Protein AF-A0A1A8FS55-F1 (afdb_monomer)

Mean predicted aligned error: 7.46 Å

Secondary structure (DSSP, 8-state):
-EEEGGGSS--S---EEE-TTT--EEE-S---TTT--EEEEEEEEE---SSGGG--EEEEEEEEEPPP-S----EE-S-S-----TTPPTT-------EE-SS-GGG-

Structure (mmCIF, N/CA/C/O backbone):
data_AF-A0A1A8FS55-F1
#
_entry.id   AF-A0A1A8FS55-F1
#
loop_
_atom_site.group_PDB
_atom_site.id
_atom_site.type_symbol
_atom_site.label_atom_id
_atom_site.label_alt_id
_atom_site.label_comp_id
_atom_site.label_asym_id
_atom_site.label_entity_id
_atom_site.label_seq_id
_atom_site.pdbx_PDB_ins_code
_atom_site.Cartn_x
_atom_site.Cartn_y
_atom_site.Cartn_z
_atom_site.occupancy
_atom_site.B_iso_or_equiv
_atom_site.auth_seq_id
_atom_site.auth_comp_id
_atom_site.auth_asym_id
_atom_site.auth_atom_id
_atom_site.pdbx_PDB_model_num
ATOM 1 N N . LEU A 1 1 ? -17.777 -0.980 20.576 1.00 58.94 1 LEU A N 1
ATOM 2 C CA . LEU A 1 1 ? -16.600 -0.389 19.900 1.00 58.94 1 LEU A CA 1
ATOM 3 C C . LEU A 1 1 ? -17.092 0.511 18.783 1.00 58.94 1 LEU A C 1
ATOM 5 O O . LEU A 1 1 ? -17.980 0.089 18.049 1.00 58.94 1 LEU A O 1
ATOM 9 N N . THR A 1 2 ? -16.577 1.731 18.697 1.00 59.38 2 THR A N 1
ATOM 10 C CA . THR A 1 2 ? -16.888 2.694 17.632 1.00 59.38 2 THR A CA 1
ATOM 11 C C . THR A 1 2 ? -15.593 3.190 17.002 1.00 59.38 2 THR A C 1
ATOM 13 O O . THR A 1 2 ? -14.559 3.257 17.666 1.00 59.38 2 THR A O 1
ATOM 16 N N . PHE A 1 3 ? -15.660 3.478 15.708 1.00 64.62 3 PHE A N 1
ATOM 17 C CA . PHE A 1 3 ? -14.555 3.950 14.881 1.00 64.62 3 PHE A CA 1
ATOM 18 C C . PHE A 1 3 ? -14.910 5.349 14.372 1.00 64.62 3 PHE A C 1
ATOM 20 O O . PHE A 1 3 ? -16.059 5.567 13.981 1.00 64.62 3 PHE A O 1
ATOM 27 N N . ASP A 1 4 ? -13.940 6.264 14.388 1.00 57.06 4 ASP A N 1
ATOM 28 C CA . ASP A 1 4 ? -14.079 7.603 13.815 1.00 57.06 4 ASP A CA 1
ATOM 29 C C . ASP A 1 4 ? -13.143 7.764 12.594 1.00 57.06 4 ASP A C 1
ATOM 31 O O . ASP A 1 4 ? -11.918 7.809 12.766 1.00 57.06 4 ASP A O 1
ATOM 35 N N . PRO A 1 5 ? -13.688 7.810 11.359 1.00 52.84 5 PRO A N 1
ATOM 36 C CA . PRO A 1 5 ? -12.912 8.035 10.140 1.00 52.84 5 PRO A CA 1
ATOM 37 C C . PRO A 1 5 ? -12.319 9.441 10.029 1.00 52.84 5 PRO A C 1
ATOM 39 O O . PRO A 1 5 ? -11.377 9.625 9.258 1.00 52.84 5 PRO A O 1
ATOM 42 N N . GLU A 1 6 ? -12.866 10.443 10.727 1.00 51.12 6 GLU A N 1
ATOM 43 C CA . GLU A 1 6 ? -12.599 11.857 10.419 1.00 51.12 6 GLU A CA 1
ATOM 44 C C . GLU A 1 6 ? -11.197 12.335 10.837 1.00 51.12 6 GLU A C 1
ATOM 46 O O . GLU A 1 6 ? -10.781 13.439 10.485 1.00 51.12 6 GLU A O 1
ATOM 51 N N . VAL A 1 7 ? -10.415 11.493 11.521 1.00 50.97 7 VAL A N 1
ATOM 52 C CA . VAL A 1 7 ? -9.020 11.797 11.890 1.00 50.97 7 VAL A CA 1
ATOM 53 C C . VAL A 1 7 ? -8.040 11.577 10.721 1.00 50.97 7 VAL A C 1
ATOM 55 O O . VAL A 1 7 ?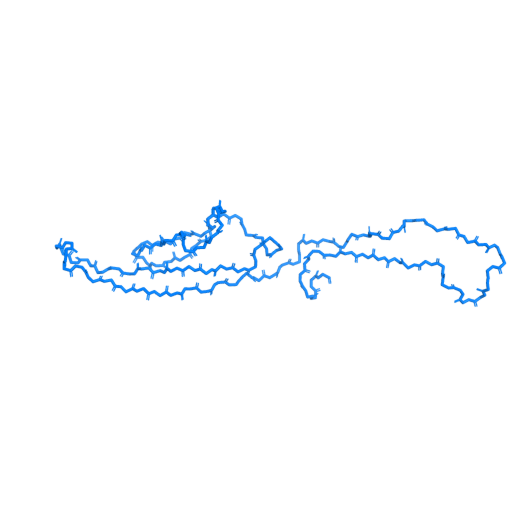 -6.922 12.093 10.751 1.00 50.97 7 VAL A O 1
ATOM 58 N N . SER A 1 8 ? -8.452 10.893 9.647 1.00 45.00 8 SER A N 1
ATOM 59 C CA . SER A 1 8 ? -7.666 10.772 8.411 1.00 45.00 8 SER A CA 1
ATOM 60 C C . SER A 1 8 ? -8.182 11.776 7.382 1.00 45.00 8 SER A C 1
ATOM 62 O O . SER A 1 8 ? -9.256 11.599 6.823 1.00 45.00 8 SER A O 1
ATOM 64 N N . GLY A 1 9 ? -7.421 12.842 7.124 1.00 41.81 9 GLY A N 1
ATOM 65 C CA . GLY A 1 9 ? -7.775 13.962 6.237 1.00 41.81 9 GLY A CA 1
ATOM 66 C C . GLY A 1 9 ? -7.938 13.650 4.738 1.00 41.81 9 GLY A C 1
ATOM 67 O O . GLY A 1 9 ? -7.539 14.470 3.913 1.00 41.81 9 GLY A O 1
ATOM 68 N N . SER A 1 10 ? -8.529 12.517 4.358 1.00 41.00 10 SER A N 1
ATOM 69 C CA . SER A 1 10 ? -9.000 12.251 3.001 1.00 41.00 10 SER A CA 1
ATOM 70 C C . SER A 1 10 ? -10.451 11.773 3.025 1.00 41.00 10 SER A C 1
ATOM 72 O O . SER A 1 10 ? -10.812 10.794 3.669 1.00 41.00 10 SER A O 1
ATOM 74 N N . SER A 1 11 ? -11.301 12.448 2.255 1.00 47.03 11 SER A N 1
ATOM 75 C CA . SER A 1 11 ? -12.700 12.093 1.977 1.00 47.03 11 SER A CA 1
ATOM 76 C C . SER A 1 11 ? -12.846 10.835 1.099 1.00 47.03 11 SER A C 1
ATOM 78 O O . SER A 1 11 ? -13.812 10.686 0.350 1.00 47.03 11 SER A O 1
ATOM 80 N N . SER A 1 12 ? -11.876 9.925 1.165 1.00 54.94 12 SER A N 1
ATOM 81 C CA . SER A 1 12 ? -11.912 8.601 0.558 1.00 54.94 12 SER A CA 1
ATOM 82 C C . SER A 1 12 ? -12.558 7.645 1.552 1.00 54.94 12 SER A C 1
ATOM 84 O O . SER A 1 12 ? -12.068 7.482 2.667 1.00 54.94 12 SER A O 1
ATOM 86 N N . HIS A 1 13 ? -13.669 7.040 1.144 1.00 69.38 13 HIS A N 1
ATOM 87 C CA . HIS A 1 13 ? -14.435 6.062 1.912 1.00 69.38 13 HIS A CA 1
ATOM 88 C C . HIS A 1 13 ? -13.496 5.067 2.623 1.00 69.38 13 HIS A C 1
ATOM 90 O O . HIS A 1 13 ? -12.800 4.299 1.964 1.00 69.38 13 HIS A O 1
ATOM 96 N N . PHE A 1 14 ? -13.436 5.105 3.957 1.00 83.56 14 PHE A N 1
ATOM 97 C CA . PHE A 1 14 ? -12.577 4.207 4.730 1.00 83.56 14 PHE A CA 1
ATOM 98 C C . PHE A 1 14 ? -12.969 2.744 4.443 1.00 83.56 14 PHE A C 1
ATOM 100 O O . PHE A 1 14 ? -14.143 2.396 4.605 1.00 83.56 14 PHE A O 1
ATOM 107 N N . PRO A 1 15 ? -12.039 1.878 3.995 1.00 91.94 15 PRO A N 1
ATOM 108 C CA . PRO A 1 15 ? -12.394 0.593 3.393 1.00 91.94 15 PRO A CA 1
ATOM 109 C C . PRO A 1 15 ? -12.537 -0.551 4.406 1.00 91.94 15 PRO A C 1
ATOM 111 O O . PRO A 1 15 ? -12.619 -1.711 4.004 1.00 91.94 15 PR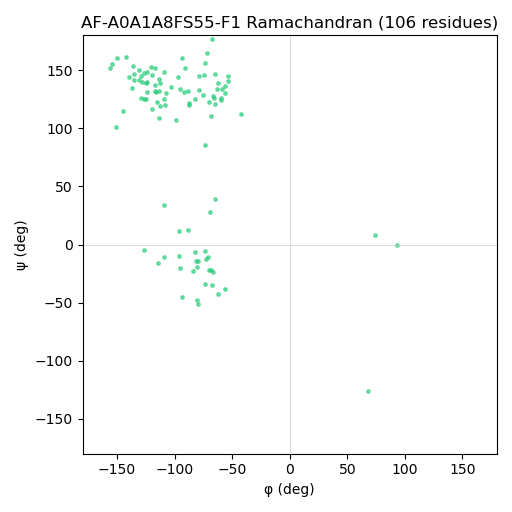O A O 1
ATOM 114 N N . PHE A 1 16 ? -12.581 -0.265 5.710 1.00 92.50 16 PHE A N 1
ATOM 115 C CA . PHE A 1 16 ? -12.720 -1.279 6.756 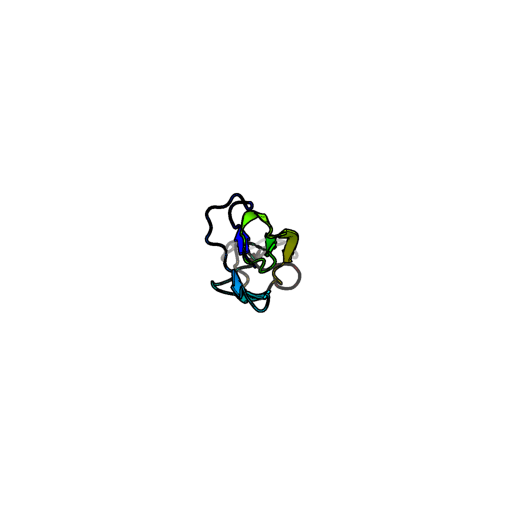1.00 92.50 16 PHE A CA 1
ATOM 116 C C . PHE A 1 16 ? -13.977 -1.061 7.599 1.00 92.50 16 PHE A C 1
ATOM 118 O O . PHE A 1 16 ? -14.441 0.060 7.793 1.00 92.50 16 PHE A O 1
ATOM 125 N N . GLN A 1 17 ? -14.502 -2.149 8.154 1.00 91.94 17 GLN A N 1
ATOM 126 C CA . GLN A 1 17 ? -15.610 -2.140 9.106 1.00 91.94 17 GLN A CA 1
ATOM 127 C C . GLN A 1 17 ? -15.246 -2.963 10.345 1.00 91.94 17 GLN A C 1
ATOM 129 O O . GLN A 1 17 ? -14.572 -3.992 10.240 1.00 91.94 17 GLN A O 1
ATOM 134 N N . MET A 1 18 ? -15.717 -2.537 11.517 1.00 91.06 18 MET A N 1
ATOM 135 C CA . MET A 1 18 ? -15.473 -3.226 12.785 1.00 91.06 18 MET A CA 1
ATOM 136 C C . MET A 1 18 ? -16.781 -3.717 13.405 1.00 91.06 18 MET A C 1
ATOM 138 O O . MET A 1 18 ? -17.741 -2.961 13.537 1.00 91.06 18 MET A O 1
ATOM 142 N N . ASN A 1 19 ? -16.807 -4.978 13.836 1.00 92.00 19 ASN A N 1
ATOM 143 C CA . ASN A 1 19 ? -17.905 -5.500 14.640 1.00 92.00 19 ASN A CA 1
ATOM 144 C C . ASN A 1 19 ? -17.859 -4.875 16.046 1.00 92.00 19 ASN A C 1
ATOM 146 O O . ASN A 1 19 ? -16.866 -5.005 16.762 1.00 92.00 19 ASN A O 1
ATOM 150 N N . SER A 1 20 ? -18.942 -4.214 16.457 1.00 90.38 20 SER A N 1
ATOM 151 C CA . SER A 1 20 ? -18.993 -3.461 17.713 1.00 90.38 20 SER A CA 1
ATOM 152 C C . SER A 1 20 ? -18.976 -4.323 18.979 1.00 90.38 20 SER A C 1
ATOM 154 O O . SER A 1 20 ? -18.631 -3.788 20.037 1.00 90.38 20 SER A O 1
ATOM 156 N N . GLU A 1 21 ? -19.355 -5.602 18.874 1.00 89.69 21 GLU A N 1
ATOM 157 C CA . GLU A 1 21 ? -19.432 -6.574 19.974 1.00 89.69 21 GLU A CA 1
ATOM 158 C C . GLU A 1 21 ? -18.146 -7.398 20.104 1.00 89.69 21 GLU A C 1
ATOM 160 O O . GLU A 1 21 ? -17.637 -7.571 21.208 1.00 89.69 21 GLU A O 1
ATOM 165 N N . THR A 1 22 ? -17.598 -7.889 18.987 1.00 92.56 22 THR A N 1
ATOM 166 C CA . THR A 1 22 ? -16.411 -8.764 18.986 1.00 92.56 22 THR A CA 1
ATOM 167 C C . THR A 1 22 ? -15.101 -8.015 18.769 1.00 92.56 22 THR A C 1
ATOM 169 O O . THR A 1 22 ? -14.036 -8.548 19.067 1.00 92.56 22 THR A O 1
ATOM 172 N N . GLY A 1 23 ? -15.159 -6.801 18.214 1.00 91.00 23 GLY A N 1
ATOM 173 C CA . GLY A 1 23 ? -13.984 -6.035 17.795 1.00 91.00 23 GLY A CA 1
ATOM 174 C C . GLY A 1 23 ? -13.311 -6.538 16.520 1.00 91.00 23 GLY A C 1
ATOM 175 O O . GLY A 1 23 ? -12.241 -6.049 16.169 1.00 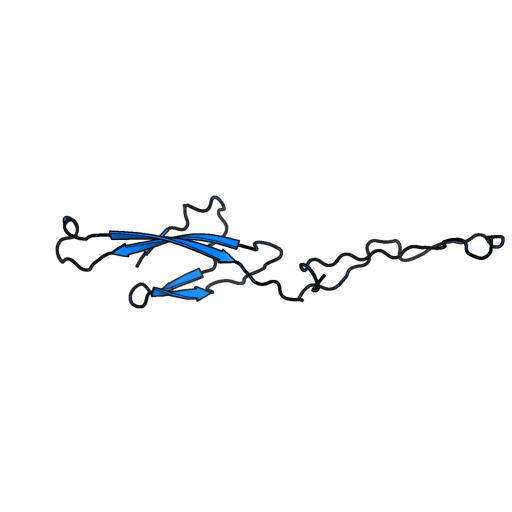91.00 23 GLY A O 1
ATOM 176 N N . SER A 1 24 ? -13.918 -7.490 15.804 1.00 94.31 24 SER A N 1
ATOM 177 C CA . SER A 1 24 ? -13.368 -7.999 14.544 1.00 94.31 24 SER A CA 1
ATOM 178 C C . SER A 1 24 ? -13.348 -6.906 13.475 1.00 94.31 24 SER A C 1
ATOM 180 O O . SER A 1 24 ? -14.405 -6.398 13.100 1.00 94.31 24 SER A O 1
ATOM 182 N N . LEU A 1 25 ? -12.161 -6.589 12.954 1.00 92.62 25 LEU A N 1
ATOM 183 C CA . LEU A 1 25 ? -11.963 -5.701 11.809 1.00 92.62 25 LEU A CA 1
ATOM 184 C C . LEU A 1 25 ? -12.014 -6.516 10.510 1.00 92.62 25 LEU A C 1
ATOM 186 O O . LEU A 1 25 ? -11.375 -7.560 10.407 1.00 92.62 25 LEU A O 1
ATOM 190 N N . THR A 1 26 ? -12.779 -6.056 9.524 1.00 93.88 26 THR A N 1
ATOM 191 C CA . THR A 1 26 ? -12.921 -6.717 8.218 1.00 93.88 26 THR A CA 1
ATOM 192 C C . THR A 1 26 ? -12.854 -5.704 7.086 1.00 93.88 26 THR A C 1
ATOM 194 O O . THR A 1 26 ? -13.170 -4.529 7.275 1.00 93.88 26 THR A O 1
ATOM 197 N N . VAL A 1 27 ? -12.436 -6.165 5.912 1.00 94.31 27 VAL A N 1
ATOM 198 C CA . VAL A 1 27 ? -12.397 -5.358 4.690 1.00 94.31 27 VAL A CA 1
ATOM 199 C C . VAL A 1 27 ? -13.821 -5.200 4.152 1.00 94.31 27 VAL A C 1
ATOM 201 O O . VAL A 1 27 ? -14.543 -6.185 4.008 1.00 94.31 27 VAL A O 1
ATOM 204 N N . ALA A 1 28 ? -14.225 -3.962 3.883 1.00 91.81 28 ALA A N 1
ATOM 205 C CA . ALA A 1 28 ? -15.554 -3.583 3.403 1.00 91.81 28 ALA A CA 1
ATOM 206 C C . ALA A 1 28 ? -15.539 -2.999 1.978 1.00 91.81 28 ALA A C 1
ATOM 208 O O . ALA A 1 28 ? -16.588 -2.928 1.340 1.00 91.81 28 ALA A O 1
ATOM 209 N N . ALA A 1 29 ? -14.370 -2.602 1.470 1.00 91.81 29 ALA A N 1
ATOM 210 C CA . ALA A 1 29 ? -14.174 -2.125 0.103 1.00 91.81 29 ALA A CA 1
ATOM 211 C C . ALA A 1 29 ? -12.821 -2.612 -0.456 1.00 91.81 29 ALA A C 1
ATOM 213 O O . ALA A 1 29 ? -11.962 -3.009 0.332 1.00 91.81 29 ALA A O 1
ATOM 214 N N . PRO A 1 30 ? -12.624 -2.609 -1.790 1.00 92.38 30 PRO A N 1
ATOM 215 C CA . PRO A 1 30 ? -11.351 -2.984 -2.399 1.00 92.38 30 PRO A CA 1
ATOM 216 C C . PRO A 1 30 ? -10.172 -2.195 -1.825 1.00 92.38 30 PRO A C 1
ATOM 218 O O . PRO A 1 30 ? -10.305 -1.016 -1.494 1.00 92.38 30 PRO A O 1
ATOM 221 N N . LEU A 1 31 ? -9.033 -2.872 -1.720 1.00 93.75 31 LEU A N 1
ATOM 222 C CA . LEU A 1 31 ? -7.770 -2.320 -1.250 1.00 93.75 31 LEU A CA 1
ATOM 223 C C . LEU A 1 31 ? -6.788 -2.306 -2.417 1.00 93.75 31 LEU A C 1
ATOM 225 O O . LEU A 1 31 ? -6.798 -3.231 -3.224 1.00 93.75 31 LEU A O 1
ATOM 229 N N . ASP A 1 32 ? -5.975 -1.263 -2.478 1.00 93.81 32 ASP A N 1
ATOM 230 C CA . ASP A 1 32 ? -5.012 -1.006 -3.545 1.00 93.81 32 ASP A CA 1
ATOM 231 C C . ASP A 1 32 ? -3.786 -0.358 -2.879 1.00 93.81 32 ASP A C 1
ATOM 233 O O . ASP A 1 32 ? -3.908 0.704 -2.251 1.00 93.81 32 ASP A O 1
ATOM 237 N N . CYS A 1 33 ? -2.648 -1.057 -2.918 1.00 94.75 33 CYS A N 1
ATOM 238 C CA . CYS A 1 33 ? -1.420 -0.659 -2.225 1.00 94.75 33 CYS A CA 1
ATOM 239 C C . CYS A 1 33 ? -0.751 0.525 -2.936 1.00 94.75 33 CYS A C 1
ATOM 241 O O . CYS A 1 33 ? -0.219 1.428 -2.279 1.00 94.75 33 CYS A O 1
ATOM 243 N N . GLU A 1 34 ? -0.865 0.553 -4.260 1.00 95.00 34 GLU A N 1
ATOM 244 C CA . GLU A 1 34 ? -0.330 1.551 -5.178 1.00 95.00 34 GLU A CA 1
ATOM 245 C C . GLU A 1 34 ? -1.055 2.884 -4.971 1.00 95.00 34 GLU A C 1
ATOM 247 O O . GLU A 1 34 ? -0.445 3.956 -5.014 1.00 95.00 34 GLU A O 1
ATOM 252 N N . SER A 1 35 ? -2.354 2.821 -4.661 1.00 92.56 35 SER A N 1
ATOM 253 C CA . SER A 1 35 ? -3.154 3.987 -4.280 1.00 92.56 35 SER A CA 1
ATOM 254 C C . SER A 1 35 ? -2.969 4.402 -2.817 1.00 92.56 35 SER A C 1
ATOM 256 O O . SER A 1 35 ? -2.853 5.594 -2.516 1.00 92.56 35 SER A O 1
ATOM 258 N N . THR A 1 36 ? -3.029 3.471 -1.859 1.00 92.31 36 THR A N 1
ATOM 259 C CA . THR A 1 36 ? -2.939 3.782 -0.420 1.00 92.31 36 THR A CA 1
ATOM 260 C C . THR A 1 36 ? -2.338 2.624 0.372 1.00 92.31 36 THR A C 1
ATOM 262 O O . THR A 1 36 ? -3.025 1.685 0.761 1.00 92.31 36 THR A O 1
ATOM 265 N N . SER A 1 37 ? -1.058 2.743 0.716 1.00 93.31 37 SER A N 1
ATOM 266 C CA . SER A 1 37 ? -0.289 1.678 1.373 1.00 93.31 37 SER A CA 1
ATOM 267 C C . SER A 1 37 ? -0.480 1.572 2.892 1.00 93.31 37 SER A C 1
ATOM 269 O O . SER A 1 37 ? -0.085 0.575 3.501 1.00 93.31 37 SER A O 1
ATOM 271 N N . SER A 1 38 ? -1.067 2.580 3.549 1.00 93.56 38 SER A N 1
ATOM 272 C CA . SER A 1 38 ? -1.298 2.533 4.997 1.00 93.56 38 SER A CA 1
ATOM 273 C C . SER A 1 38 ? -2.464 3.394 5.474 1.00 93.56 38 SER A C 1
ATOM 275 O O . SER A 1 38 ? -2.830 4.389 4.852 1.00 93.56 38 SER A O 1
ATOM 277 N N . PHE A 1 39 ? -3.020 3.007 6.622 1.00 92.69 39 PHE A N 1
ATOM 278 C CA . PHE A 1 39 ? -4.133 3.676 7.286 1.00 92.69 39 PHE A CA 1
ATOM 279 C C . PHE A 1 39 ? -3.808 3.903 8.761 1.00 92.69 39 PHE A C 1
ATOM 281 O O . PHE A 1 39 ? -3.236 3.035 9.425 1.00 92.69 39 PHE A O 1
ATOM 288 N N . VAL A 1 40 ? -4.221 5.056 9.288 1.00 91.88 40 VAL A N 1
ATOM 289 C CA . VAL A 1 40 ? -4.137 5.377 10.715 1.00 91.88 40 VAL A CA 1
ATOM 290 C C . VAL A 1 40 ? -5.516 5.792 11.194 1.00 91.88 40 VAL A C 1
ATOM 292 O O . VAL A 1 40 ? -6.124 6.692 10.627 1.00 91.88 40 VAL A O 1
ATOM 295 N N . PHE A 1 41 ? -6.019 5.126 12.227 1.00 89.38 41 PHE A N 1
ATOM 296 C CA . PHE A 1 41 ? -7.345 5.405 12.774 1.00 89.38 41 PHE A CA 1
ATOM 297 C C . PHE A 1 41 ? -7.404 5.098 14.269 1.00 89.38 41 PHE A C 1
ATOM 299 O O . PHE A 1 41 ? -6.567 4.371 14.806 1.00 89.38 41 PHE A O 1
ATOM 306 N N . ILE A 1 42 ? -8.398 5.669 14.949 1.00 90.88 42 ILE A N 1
ATOM 307 C CA . ILE A 1 42 ? -8.622 5.472 16.383 1.00 90.88 42 ILE A CA 1
ATOM 308 C C . ILE A 1 42 ? -9.778 4.495 16.579 1.00 90.88 42 ILE A C 1
ATOM 310 O O . ILE A 1 42 ? -10.819 4.586 15.924 1.00 90.88 42 ILE A O 1
ATOM 314 N N . VAL A 1 43 ? -9.586 3.551 17.495 1.00 92.50 43 VAL A N 1
ATOM 315 C CA . VAL A 1 43 ? -10.626 2.630 17.948 1.00 92.50 43 VAL A CA 1
ATOM 316 C C . VAL A 1 43 ? -11.016 3.002 19.369 1.00 92.50 43 VAL A C 1
ATOM 318 O O . VAL A 1 43 ? -10.166 3.013 20.261 1.00 92.50 43 VAL A O 1
ATOM 321 N N . THR A 1 44 ? -12.309 3.240 19.586 1.00 93.56 44 THR A N 1
ATOM 322 C CA . THR A 1 44 ? -12.862 3.586 20.897 1.00 93.56 44 THR A CA 1
ATOM 323 C C . THR A 1 44 ? -13.671 2.420 21.458 1.00 93.56 44 THR A C 1
ATOM 325 O O . THR A 1 44 ? -14.669 1.969 20.882 1.00 93.56 44 THR A O 1
ATOM 328 N N . ALA A 1 45 ? -13.259 1.923 22.620 1.00 93.25 45 ALA A N 1
ATOM 329 C CA . ALA A 1 45 ? -14.012 0.973 23.427 1.00 93.25 45 ALA A CA 1
ATOM 330 C C . ALA A 1 45 ? -14.805 1.727 24.491 1.00 93.25 45 ALA A C 1
ATOM 332 O O . ALA A 1 45 ? -14.255 2.584 25.171 1.00 93.25 45 ALA A O 1
ATOM 333 N N . SER A 1 46 ? -16.081 1.387 24.666 1.00 93.62 46 SER A N 1
ATOM 334 C CA . SER A 1 46 ? -16.927 1.925 25.731 1.00 93.62 46 SER A CA 1
ATOM 335 C C . SER A 1 46 ? -17.516 0.771 26.528 1.00 93.62 46 SER A C 1
ATOM 337 O O . SER A 1 46 ? -17.914 -0.239 25.941 1.00 93.62 46 SER A O 1
ATOM 339 N N . ASP A 1 47 ? -17.561 0.909 27.853 1.00 92.88 47 ASP A N 1
ATOM 340 C CA . ASP A 1 47 ? -18.289 -0.040 28.691 1.00 92.88 47 ASP A CA 1
ATOM 341 C C . ASP A 1 47 ? -19.813 0.038 28.451 1.00 92.88 47 ASP A C 1
ATOM 343 O O . ASP A 1 47 ? -20.317 0.815 27.634 1.00 92.88 47 ASP A O 1
ATOM 347 N N . GLN A 1 48 ? -20.564 -0.831 29.125 1.00 91.31 48 GLN A N 1
ATOM 348 C CA . GLN A 1 48 ? -22.020 -0.919 28.992 1.00 91.31 48 GLN A CA 1
ATOM 349 C C . GLN A 1 48 ? -22.746 -0.407 30.241 1.00 91.31 48 GLN A C 1
ATOM 351 O O . GLN A 1 48 ? -23.797 -0.938 30.595 1.00 91.31 48 GLN A O 1
ATOM 356 N N . ALA A 1 49 ? -22.213 0.614 30.926 1.00 93.25 49 ALA A N 1
ATOM 357 C CA . ALA A 1 49 ? -22.934 1.220 32.043 1.00 93.25 49 ALA A CA 1
ATOM 358 C C . ALA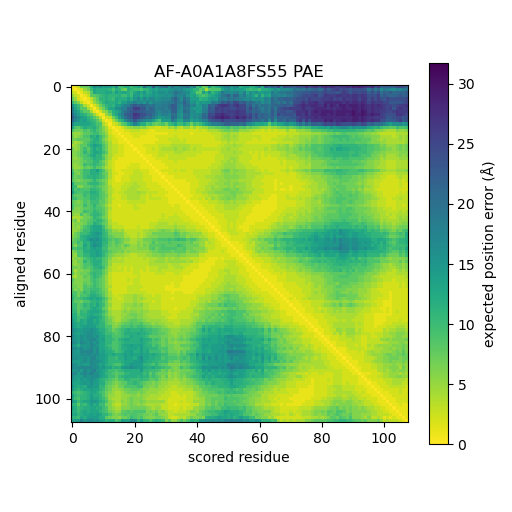 A 1 49 ? -24.332 1.701 31.596 1.00 93.25 49 ALA A C 1
ATOM 360 O O . ALA A 1 49 ? -24.504 2.282 30.515 1.00 93.25 49 ALA A O 1
ATOM 361 N N . GLU A 1 50 ? -25.341 1.433 32.429 1.00 92.38 50 GLU A N 1
ATOM 362 C CA . GLU A 1 50 ? -26.753 1.698 32.123 1.00 92.38 50 GLU A CA 1
ATOM 363 C C . GLU A 1 50 ? -27.008 3.196 31.917 1.00 92.38 50 GLU A C 1
ATOM 365 O O . GLU A 1 50 ? -27.664 3.610 30.960 1.00 92.38 50 GLU A O 1
ATOM 370 N N . ARG A 1 51 ? -26.409 4.027 32.776 1.00 94.62 51 ARG A N 1
ATOM 371 C CA . ARG A 1 51 ? -26.435 5.482 32.643 1.00 94.62 51 ARG A CA 1
ATOM 372 C C . ARG A 1 51 ? -25.281 5.941 31.758 1.00 94.62 51 ARG A C 1
ATOM 374 O O . ARG A 1 51 ? -24.119 5.708 32.072 1.00 94.62 51 ARG A O 1
ATOM 381 N N . GLN A 1 52 ? -25.605 6.638 30.668 1.00 88.50 52 GLN A N 1
ATOM 382 C CA . GLN A 1 52 ? -24.620 7.066 29.666 1.00 88.50 52 GLN A CA 1
ATOM 383 C C . GLN A 1 52 ? -23.481 7.909 30.252 1.00 88.50 52 GLN A C 1
ATOM 385 O O . GLN A 1 52 ? -22.335 7.727 29.860 1.00 88.50 52 GLN A O 1
ATOM 390 N N . HIS A 1 53 ? -23.769 8.789 31.216 1.00 90.56 53 HIS A N 1
ATOM 391 C CA . HIS A 1 53 ? -22.754 9.637 31.855 1.00 90.56 53 HIS A CA 1
ATOM 392 C C . HIS A 1 53 ? -21.794 8.876 32.776 1.00 90.56 53 HIS A C 1
ATOM 394 O O . HIS A 1 53 ? -20.806 9.446 33.225 1.00 90.56 53 HIS A O 1
ATOM 400 N N . GLU A 1 54 ? -22.081 7.611 33.083 1.00 93.56 54 GLU A N 1
ATOM 401 C CA . GLU A 1 54 ? -21.199 6.744 33.872 1.00 93.56 54 GLU A CA 1
ATOM 402 C C . GLU A 1 54 ? -20.317 5.863 32.992 1.00 93.56 54 GLU A C 1
ATOM 404 O O . GLU A 1 54 ? -19.394 5.228 33.507 1.00 93.56 54 GLU A O 1
ATOM 409 N N . ARG A 1 55 ? -20.586 5.830 31.679 1.00 93.88 55 ARG A N 1
ATOM 410 C CA . ARG A 1 55 ? -19.828 5.008 30.746 1.00 93.88 55 ARG A CA 1
ATOM 411 C C . ARG A 1 55 ? -18.407 5.510 30.637 1.00 93.88 55 ARG A C 1
ATOM 413 O O . ARG A 1 55 ? -18.165 6.679 30.330 1.00 93.88 55 ARG A O 1
ATOM 420 N N . LYS A 1 56 ? -17.459 4.603 30.826 1.00 95.06 56 LYS A N 1
ATOM 421 C CA . LYS A 1 56 ? -16.050 4.865 30.559 1.00 95.06 56 LYS A CA 1
ATOM 422 C C . LYS A 1 56 ? -15.715 4.486 29.130 1.00 95.06 56 LYS A C 1
ATOM 424 O O . LYS A 1 56 ? -16.346 3.611 28.529 1.00 95.06 56 LYS A O 1
ATOM 429 N N . GLN A 1 57 ? -14.711 5.173 28.600 1.00 94.56 57 GLN A N 1
ATOM 430 C CA . GLN A 1 57 ? -14.183 4.935 27.269 1.00 94.56 57 GLN A CA 1
ATOM 431 C C . GLN A 1 57 ? -12.663 4.817 27.326 1.00 94.56 57 GLN A C 1
ATOM 433 O O . GLN A 1 57 ? -12.019 5.402 28.199 1.00 94.56 57 GLN A O 1
ATOM 438 N N . ALA A 1 58 ? -12.111 4.034 26.410 1.00 94.44 58 ALA A N 1
ATOM 439 C CA . ALA A 1 58 ? -10.684 3.907 26.177 1.00 94.44 58 ALA A CA 1
ATOM 440 C C . ALA A 1 58 ? -10.428 3.936 24.672 1.00 94.44 58 ALA A C 1
ATOM 442 O O . ALA A 1 58 ? -11.194 3.356 23.902 1.00 94.44 58 ALA A O 1
ATOM 443 N N . GLU A 1 59 ? -9.348 4.593 24.272 1.00 94.69 59 GLU A N 1
ATOM 444 C CA . GLU A 1 59 ? -8.983 4.788 22.873 1.00 94.69 59 GLU A CA 1
ATOM 445 C C . GLU A 1 59 ? -7.627 4.157 22.584 1.00 94.69 59 GLU A C 1
ATOM 447 O O . GLU A 1 59 ? -6.732 4.152 23.434 1.00 94.69 59 GLU A O 1
ATOM 452 N N . VAL A 1 60 ? -7.475 3.628 21.373 1.00 94.19 60 VAL A N 1
ATOM 453 C CA . VAL A 1 60 ? -6.198 3.134 20.864 1.00 94.19 60 VAL A CA 1
ATOM 454 C C . VAL A 1 60 ? -6.007 3.568 19.417 1.00 94.19 60 VAL A C 1
ATOM 456 O O . VAL A 1 60 ? -6.919 3.455 18.598 1.00 94.19 60 VAL A O 1
ATOM 459 N N . THR A 1 61 ? -4.808 4.051 19.100 1.00 93.75 61 THR A N 1
ATOM 460 C CA . THR A 1 61 ? -4.404 4.346 17.723 1.00 93.75 61 THR A CA 1
ATOM 461 C C . THR A 1 61 ? -3.947 3.062 17.045 1.00 93.75 61 THR A C 1
ATOM 463 O O . THR A 1 61 ? -3.049 2.378 17.537 1.00 93.75 61 THR A O 1
ATOM 466 N N . VAL A 1 62 ? -4.543 2.751 15.900 1.00 93.06 62 VAL A N 1
ATOM 467 C CA . VAL A 1 62 ? -4.183 1.616 15.052 1.00 93.06 62 VAL A CA 1
ATOM 468 C C . VAL A 1 62 ? -3.472 2.141 13.814 1.00 93.06 62 VAL A C 1
ATOM 470 O O . VAL A 1 62 ? -3.971 3.041 13.141 1.00 93.06 62 VAL A O 1
ATOM 473 N N . GLN A 1 63 ? -2.317 1.555 13.512 1.00 94.56 63 GLN A N 1
ATOM 474 C CA . GLN A 1 63 ? -1.604 1.758 12.258 1.00 94.56 63 GLN A CA 1
ATOM 475 C C . GLN A 1 63 ? -1.632 0.449 11.473 1.00 94.56 63 GLN A C 1
ATOM 477 O O . GLN A 1 63 ? -1.157 -0.580 11.953 1.00 94.56 63 GLN A O 1
ATOM 482 N N . LEU A 1 64 ? -2.225 0.492 10.285 1.00 94.56 64 LEU A N 1
ATOM 483 C CA . LEU A 1 64 ? -2.411 -0.656 9.410 1.00 94.56 64 LEU A CA 1
ATOM 484 C C . LEU A 1 64 ? -1.622 -0.435 8.123 1.00 94.56 64 LEU A C 1
ATOM 4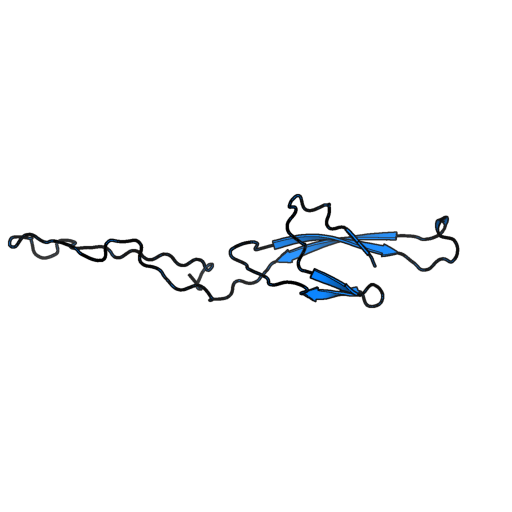86 O O . LEU A 1 64 ? -1.738 0.619 7.504 1.00 94.56 64 LEU A O 1
ATOM 490 N N . PHE A 1 65 ? -0.843 -1.436 7.724 1.00 94.94 65 PHE A N 1
ATOM 491 C CA . PHE A 1 65 ? -0.059 -1.428 6.492 1.00 94.94 65 PHE A CA 1
ATOM 492 C C . PHE A 1 65 ? -0.617 -2.482 5.543 1.00 94.94 65 PHE A C 1
ATOM 494 O O . PHE A 1 65 ? -0.868 -3.614 5.967 1.00 94.94 65 PHE A O 1
ATOM 501 N N . LEU A 1 66 ? -0.824 -2.104 4.285 1.00 95.19 66 LEU A N 1
ATOM 502 C CA . LEU A 1 66 ? -1.119 -3.062 3.231 1.00 95.19 66 LEU A CA 1
ATOM 503 C C . LEU A 1 66 ? 0.175 -3.739 2.787 1.00 95.19 66 LEU A C 1
ATOM 505 O O . LEU A 1 66 ? 1.244 -3.130 2.796 1.00 95.19 66 LEU A O 1
ATOM 509 N N . LEU A 1 67 ? 0.062 -5.019 2.445 1.00 94.88 67 LEU A N 1
ATOM 510 C CA . LEU A 1 67 ? 1.138 -5.746 1.791 1.00 94.88 67 LEU A CA 1
ATOM 511 C C . LEU A 1 67 ? 0.934 -5.634 0.289 1.00 94.88 67 LEU A C 1
ATOM 513 O O . LEU A 1 67 ? -0.169 -5.869 -0.203 1.00 94.88 67 LEU A O 1
ATOM 517 N N . ASP A 1 68 ? 2.016 -5.285 -0.386 1.00 94.50 68 ASP A N 1
ATOM 518 C CA . ASP A 1 68 ? 2.103 -5.222 -1.833 1.00 94.50 68 ASP A CA 1
ATOM 519 C C . ASP A 1 68 ? 1.866 -6.603 -2.458 1.00 94.50 68 ASP A C 1
ATOM 521 O O . ASP A 1 68 ? 2.336 -7.627 -1.944 1.00 94.50 68 ASP A O 1
ATOM 525 N N . MET A 1 69 ? 1.118 -6.626 -3.554 1.00 95.69 69 MET A N 1
ATOM 526 C CA . MET A 1 69 ? 0.829 -7.821 -4.334 1.00 95.69 69 MET A CA 1
ATOM 527 C C . MET A 1 69 ? 1.265 -7.556 -5.766 1.00 95.69 69 MET A C 1
ATOM 529 O O . MET A 1 69 ? 1.005 -6.483 -6.277 1.00 95.69 69 MET A O 1
ATOM 533 N N . ASN A 1 70 ? 1.868 -8.552 -6.417 1.00 96.00 70 ASN A N 1
ATOM 534 C CA . ASN A 1 70 ? 2.245 -8.432 -7.823 1.00 96.00 70 ASN A CA 1
ATOM 535 C C . ASN A 1 70 ? 0.995 -8.508 -8.718 1.00 96.00 70 ASN A C 1
ATOM 537 O O . ASN A 1 70 ? 0.578 -9.606 -9.115 1.00 96.00 70 ASN A O 1
ATOM 541 N N . ASP A 1 71 ? 0.338 -7.371 -8.931 1.00 95.50 71 ASP A N 1
ATOM 542 C CA . ASP A 1 71 ? -0.875 -7.252 -9.738 1.00 95.50 71 ASP A CA 1
ATOM 543 C C . ASP A 1 71 ? -0.788 -6.191 -10.844 1.00 95.50 71 ASP A C 1
ATOM 545 O O . ASP A 1 71 ? -1.660 -6.147 -11.728 1.00 95.50 71 ASP A O 1
ATOM 549 N N . ASN A 1 72 ? 0.312 -5.441 -10.896 1.00 95.62 72 ASN A N 1
ATOM 550 C CA . ASN A 1 72 ? 0.698 -4.663 -12.053 1.00 95.62 72 ASN A CA 1
ATOM 551 C C . ASN A 1 72 ? 1.656 -5.475 -12.935 1.00 95.62 72 ASN A C 1
ATOM 553 O O . ASN A 1 72 ? 2.154 -6.541 -12.596 1.00 95.62 72 ASN A O 1
ATOM 557 N N . ARG A 1 73 ? 1.770 -5.062 -14.197 1.00 95.69 73 ARG A N 1
ATOM 558 C CA . ARG A 1 73 ? 2.686 -5.701 -15.149 1.00 95.69 73 ARG A CA 1
ATOM 559 C C . ARG A 1 73 ? 3.606 -4.635 -15.710 1.00 95.69 73 ARG A C 1
ATOM 561 O O . ARG A 1 73 ? 3.106 -3.535 -15.982 1.00 95.69 73 ARG A O 1
ATOM 568 N N . PRO A 1 74 ? 4.858 -4.967 -16.063 1.00 96.69 74 PRO A N 1
ATOM 569 C CA . PRO A 1 74 ? 5.770 -3.961 -16.571 1.00 96.69 74 PRO A CA 1
ATOM 570 C C . PRO A 1 74 ? 5.260 -3.381 -17.892 1.00 96.69 74 PRO A C 1
ATOM 572 O O . PRO A 1 74 ? 4.871 -4.110 -18.814 1.00 96.69 74 PRO A O 1
ATOM 575 N N . VAL A 1 75 ? 5.295 -2.055 -18.013 1.00 96.25 75 VAL A N 1
ATOM 576 C CA . VAL A 1 75 ? 4.912 -1.325 -19.226 1.00 96.25 75 VAL A CA 1
ATOM 577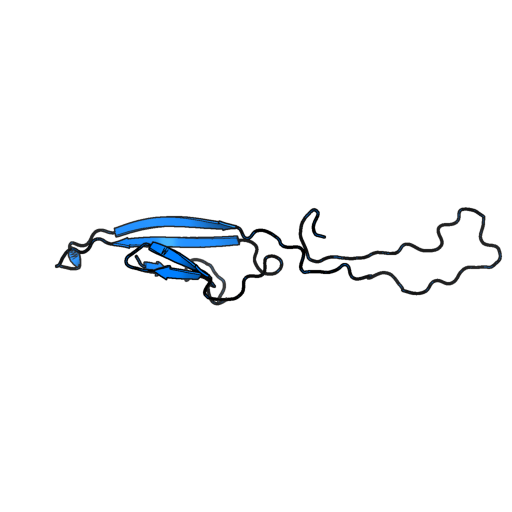 C C . VAL A 1 75 ? 6.128 -0.614 -19.798 1.00 96.25 75 VAL A C 1
ATOM 579 O O . VAL A 1 75 ? 6.737 0.222 -19.136 1.00 96.25 75 VAL A O 1
ATOM 582 N N . PHE A 1 76 ? 6.471 -0.910 -21.055 1.00 96.62 76 PHE A N 1
ATOM 583 C CA . PHE A 1 76 ? 7.539 -0.200 -21.755 1.00 96.62 76 PHE A CA 1
ATOM 584 C C . PHE A 1 76 ? 7.164 1.265 -21.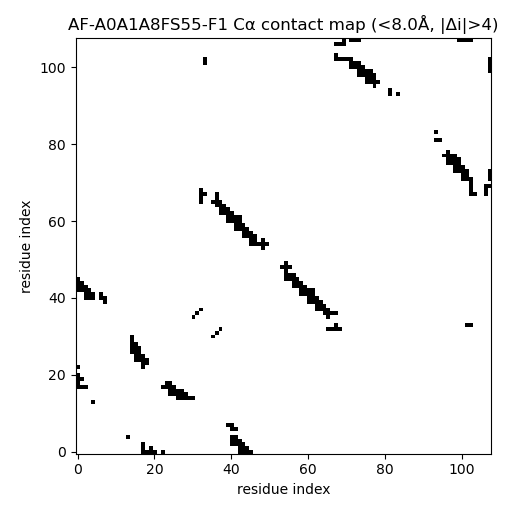994 1.00 96.62 76 PHE A C 1
ATOM 586 O O . PHE A 1 76 ? 6.140 1.565 -22.606 1.00 96.62 76 PHE A O 1
ATOM 593 N N . VAL A 1 77 ? 8.033 2.168 -21.549 1.00 96.62 77 VAL A N 1
ATOM 594 C CA . VAL A 1 77 ? 7.926 3.622 -21.756 1.00 96.62 77 VAL A CA 1
ATOM 595 C C . VAL A 1 77 ? 8.979 4.155 -22.730 1.00 96.62 77 VAL A C 1
ATOM 597 O O . VAL A 1 77 ? 8.904 5.298 -23.175 1.00 96.62 77 VAL A O 1
ATOM 600 N N . SER A 1 78 ? 9.963 3.327 -23.088 1.00 95.69 78 SER A N 1
ATOM 601 C CA . SER A 1 78 ? 10.902 3.592 -24.180 1.00 95.69 78 SER A CA 1
ATOM 602 C C . SER A 1 78 ? 10.240 3.424 -25.548 1.00 95.69 78 SER A C 1
ATOM 604 O O . SER A 1 78 ? 9.306 2.637 -25.693 1.00 95.69 78 SER A O 1
ATOM 606 N N . ALA A 1 79 ? 10.794 4.076 -26.575 1.00 94.06 79 ALA A N 1
ATOM 607 C CA . ALA A 1 79 ? 10.357 3.877 -27.954 1.00 94.06 79 ALA A CA 1
ATOM 608 C C . ALA A 1 79 ? 10.389 2.389 -28.351 1.00 94.06 79 ALA A C 1
ATOM 610 O O . ALA A 1 79 ? 11.319 1.658 -28.004 1.00 94.06 79 ALA A O 1
ATOM 611 N N . ASP A 1 80 ? 9.384 1.959 -29.107 1.00 92.62 80 ASP A N 1
ATOM 612 C CA . ASP A 1 80 ? 9.251 0.599 -29.640 1.00 92.62 80 ASP A CA 1
ATOM 613 C C . ASP A 1 80 ? 10.062 0.386 -30.930 1.00 92.62 80 ASP A C 1
ATOM 615 O O . ASP A 1 80 ? 10.152 -0.726 -31.456 1.00 92.62 80 ASP A O 1
ATOM 619 N N . ARG A 1 81 ? 10.659 1.462 -31.455 1.00 92.38 81 ARG A N 1
ATOM 620 C CA . ARG A 1 81 ? 11.419 1.485 -32.702 1.00 92.38 81 ARG A CA 1
ATOM 621 C C . ARG A 1 81 ? 12.666 2.341 -32.574 1.00 92.38 81 ARG A C 1
ATOM 623 O O . ARG A 1 81 ? 12.648 3.407 -31.965 1.00 92.38 81 ARG A O 1
ATOM 630 N N . VAL A 1 82 ? 13.721 1.887 -33.240 1.00 92.06 82 VAL A N 1
ATOM 631 C CA . VAL A 1 82 ? 15.008 2.574 -33.330 1.00 92.06 82 VAL A CA 1
ATOM 632 C C . VAL A 1 82 ? 15.508 2.544 -34.770 1.00 92.06 82 VAL A C 1
ATOM 634 O O . VAL A 1 82 ? 15.242 1.597 -35.513 1.00 92.06 82 VAL A O 1
ATOM 637 N N . GLN A 1 83 ? 16.206 3.599 -35.174 1.00 92.44 83 GLN A N 1
ATOM 638 C CA . GLN A 1 83 ? 16.893 3.685 -36.457 1.00 92.44 83 GLN A CA 1
ATOM 639 C C . GLN A 1 83 ? 18.397 3.716 -36.203 1.00 92.44 83 GLN A C 1
ATOM 641 O O . GLN A 1 83 ? 18.852 4.380 -35.275 1.00 92.44 83 GLN A O 1
ATOM 646 N N . LEU A 1 84 ? 19.152 2.994 -37.027 1.00 93.12 84 LEU A N 1
ATOM 647 C CA . LEU A 1 84 ? 20.599 2.858 -36.905 1.00 93.12 84 LEU A CA 1
ATOM 648 C C . LEU A 1 84 ? 21.251 3.178 -38.250 1.00 93.12 84 LEU A C 1
ATOM 650 O O . LEU A 1 84 ? 20.729 2.788 -39.295 1.00 93.12 84 LEU A O 1
ATOM 654 N N . MET A 1 85 ? 22.376 3.890 -38.215 1.00 94.94 85 MET A N 1
ATOM 655 C CA . MET A 1 85 ? 23.184 4.140 -39.408 1.00 94.94 85 MET A CA 1
ATOM 656 C C . MET A 1 85 ? 23.953 2.873 -39.796 1.00 94.94 85 MET A C 1
ATOM 658 O O . MET A 1 85 ? 24.348 2.088 -38.936 1.00 94.94 85 MET A O 1
ATOM 662 N N . GLU A 1 86 ? 24.142 2.653 -41.095 1.00 94.31 86 GLU A N 1
ATOM 663 C CA . GLU A 1 86 ? 24.779 1.432 -41.611 1.00 94.31 86 GLU A CA 1
ATOM 664 C C . GLU A 1 86 ? 26.262 1.303 -41.232 1.00 94.31 86 GLU A C 1
ATOM 666 O O . GLU A 1 86 ? 26.793 0.197 -41.179 1.00 94.31 86 GLU A O 1
ATOM 671 N N . ASP A 1 87 ? 26.914 2.426 -40.943 1.00 95.69 87 ASP A N 1
ATOM 672 C CA . ASP A 1 87 ? 28.317 2.550 -40.560 1.00 95.69 87 ASP A CA 1
ATOM 673 C C . ASP A 1 87 ? 28.526 2.608 -39.038 1.00 95.69 87 ASP A C 1
ATOM 675 O O . ASP A 1 87 ? 29.627 2.910 -38.577 1.00 95.69 87 ASP A O 1
ATOM 679 N N . ALA A 1 88 ? 27.490 2.301 -38.247 1.00 95.06 88 ALA A N 1
ATOM 680 C CA . ALA A 1 88 ? 27.585 2.272 -36.793 1.00 95.06 88 ALA A CA 1
ATOM 681 C C . ALA A 1 88 ? 28.701 1.325 -36.316 1.00 95.06 88 ALA A C 1
ATOM 683 O O . ALA A 1 88 ? 28.772 0.156 -36.708 1.00 95.06 88 ALA A O 1
ATOM 684 N N . GLU A 1 89 ? 29.563 1.825 -35.426 1.00 96.69 89 GLU A N 1
ATOM 685 C CA . GLU A 1 89 ? 30.695 1.059 -34.908 1.00 96.69 89 GLU A CA 1
ATOM 686 C C . GLU A 1 89 ? 30.244 -0.158 -34.085 1.00 96.69 89 GLU A C 1
ATOM 688 O O . GLU A 1 89 ? 29.242 -0.129 -33.358 1.00 96.69 89 GLU A O 1
ATOM 693 N N . VAL A 1 90 ? 31.032 -1.234 -34.146 1.00 95.44 90 VAL A N 1
ATOM 694 C CA . VAL A 1 90 ? 30.807 -2.444 -33.346 1.00 95.44 90 VAL A CA 1
ATOM 695 C C . VAL A 1 90 ? 30.860 -2.107 -31.856 1.00 95.44 90 VAL A C 1
ATOM 697 O O . VAL A 1 90 ? 31.845 -1.566 -31.363 1.00 95.44 90 VAL A O 1
ATOM 700 N N . GLY A 1 91 ? 29.805 -2.485 -31.132 1.00 94.19 91 GLY A N 1
ATOM 701 C CA . GLY A 1 91 ? 29.665 -2.211 -29.699 1.00 94.19 91 GLY A CA 1
ATOM 702 C C . GLY A 1 91 ? 28.901 -0.925 -29.374 1.00 94.19 91 GLY A C 1
ATOM 703 O O . GLY A 1 91 ? 28.691 -0.643 -28.196 1.00 94.19 91 GLY A O 1
ATOM 704 N N . SER A 1 92 ? 28.439 -0.176 -30.381 1.00 93.12 92 SER A N 1
ATOM 705 C CA . SER A 1 92 ? 27.558 0.980 -30.173 1.00 93.12 92 SER A CA 1
ATOM 706 C C . SER A 1 92 ? 26.259 0.580 -29.462 1.00 93.12 92 SER A C 1
ATOM 708 O O . SER A 1 92 ? 25.599 -0.386 -29.853 1.00 93.12 92 SER A O 1
ATOM 710 N N . LEU A 1 93 ? 25.856 1.343 -28.439 1.00 92.38 93 LEU A N 1
ATOM 711 C CA . LEU A 1 93 ? 24.544 1.188 -27.807 1.00 92.38 93 LEU A CA 1
ATOM 712 C C . LEU A 1 93 ? 23.458 1.633 -28.792 1.00 92.38 93 LEU A C 1
ATOM 714 O O . LEU A 1 93 ? 23.332 2.818 -29.084 1.00 92.38 93 LEU A O 1
ATOM 718 N N . VAL A 1 94 ? 22.673 0.679 -29.290 1.00 93.19 94 VAL A N 1
ATOM 719 C CA . VAL A 1 94 ? 21.619 0.950 -30.278 1.00 93.19 94 VAL A CA 1
ATOM 720 C C . VAL A 1 94 ? 20.371 1.509 -29.608 1.00 93.19 94 VAL A C 1
ATOM 722 O O . VAL A 1 94 ? 19.844 2.527 -30.034 1.00 93.19 94 VAL A O 1
ATOM 725 N N . HIS A 1 95 ? 19.887 0.841 -28.563 1.00 93.50 95 HIS A N 1
ATOM 726 C CA . HIS A 1 95 ? 18.664 1.233 -27.873 1.00 93.50 95 HIS A CA 1
ATOM 727 C C . HIS A 1 95 ? 18.662 0.710 -26.443 1.00 93.50 95 HIS A C 1
ATOM 729 O O . HIS A 1 95 ? 19.236 -0.344 -26.165 1.00 93.50 95 HIS A O 1
ATOM 735 N N . GLN A 1 96 ? 17.975 1.423 -25.556 1.00 94.56 96 GLN A N 1
ATOM 736 C CA . GLN A 1 96 ? 17.706 0.976 -24.196 1.00 94.56 96 GLN A CA 1
ATOM 737 C C . GLN A 1 96 ? 16.196 0.888 -23.999 1.00 94.56 96 GLN A C 1
ATOM 739 O O . GLN A 1 96 ? 15.492 1.897 -24.059 1.00 94.56 96 GLN A O 1
ATOM 744 N N . PHE A 1 97 ? 15.710 -0.326 -23.749 1.00 93.75 97 PHE A N 1
ATOM 745 C CA . PHE A 1 97 ? 14.328 -0.521 -23.345 1.00 93.75 97 PHE A CA 1
ATOM 746 C C . PHE A 1 97 ? 14.173 -0.178 -21.869 1.00 93.75 97 PHE A C 1
ATOM 748 O O . PHE A 1 97 ? 14.966 -0.615 -21.036 1.00 93.75 97 PHE A O 1
ATOM 755 N N . VAL A 1 98 ? 13.146 0.605 -21.565 1.00 96.06 98 VAL A N 1
ATOM 756 C CA . VAL A 1 98 ? 12.794 1.003 -20.204 1.00 96.06 98 VAL A CA 1
ATOM 757 C C . VAL A 1 98 ? 11.350 0.600 -19.983 1.00 96.06 98 VAL A C 1
ATOM 759 O O . VAL A 1 98 ? 10.484 0.981 -20.774 1.00 96.06 98 VAL A O 1
ATOM 762 N N . ALA A 1 99 ? 11.107 -0.170 -18.929 1.00 95.69 99 ALA A N 1
ATOM 763 C CA . ALA A 1 99 ? 9.778 -0.518 -18.459 1.00 95.69 99 ALA A CA 1
ATOM 764 C C . ALA A 1 99 ? 9.563 0.044 -17.053 1.00 95.69 99 ALA A C 1
ATOM 766 O O . ALA A 1 99 ? 10.528 0.249 -16.318 1.00 95.69 99 ALA A O 1
ATOM 767 N N . ILE A 1 100 ? 8.308 0.323 -16.723 1.00 96.06 100 ILE A N 1
ATOM 768 C CA . ILE A 1 100 ? 7.869 0.744 -15.396 1.00 96.06 100 ILE A CA 1
ATOM 769 C C . ILE A 1 100 ? 6.797 -0.237 -14.945 1.00 96.06 100 ILE A C 1
ATOM 771 O O . ILE A 1 100 ? 5.867 -0.511 -15.708 1.00 96.06 100 ILE A O 1
ATOM 775 N N . ASP A 1 101 ? 6.940 -0.733 -13.727 1.00 97.50 101 ASP A N 1
ATOM 776 C CA . ASP A 1 101 ? 5.906 -1.454 -13.001 1.00 97.50 101 ASP A CA 1
ATOM 777 C C . ASP A 1 101 ? 5.403 -0.580 -11.837 1.00 97.50 101 ASP A C 1
ATOM 779 O O . ASP A 1 101 ? 6.129 0.291 -11.347 1.00 97.50 101 ASP A O 1
ATOM 783 N N . GLY A 1 102 ? 4.128 -0.735 -11.488 1.00 95.44 102 GLY A N 1
ATOM 784 C CA . GLY A 1 102 ? 3.481 0.013 -10.413 1.00 95.44 102 GLY A CA 1
ATOM 785 C C . GLY A 1 102 ? 3.715 -0.591 -9.031 1.00 95.44 102 GLY A C 1
ATOM 786 O O . GLY A 1 102 ? 3.638 0.151 -8.051 1.00 95.44 102 GLY A O 1
ATOM 787 N N . ASP A 1 103 ? 4.029 -1.886 -8.975 1.00 97.25 103 ASP A N 1
ATOM 788 C CA . ASP A 1 103 ? 4.189 -2.636 -7.731 1.00 97.25 103 ASP A CA 1
ATOM 789 C C . ASP A 1 103 ? 5.475 -2.241 -6.979 1.00 97.25 103 ASP A C 1
ATOM 791 O O . ASP A 1 103 ? 6.391 -1.599 -7.511 1.00 97.25 103 ASP A O 1
ATOM 795 N N . GLN A 1 104 ? 5.576 -2.619 -5.703 1.00 93.12 104 GLN A N 1
ATOM 796 C CA . GLN A 1 104 ? 6.713 -2.258 -4.856 1.00 93.12 104 GLN A CA 1
ATOM 797 C C . GLN A 1 104 ? 7.783 -3.354 -4.761 1.00 93.12 104 GLN A C 1
ATOM 799 O O . GLN A 1 104 ? 7.525 -4.547 -4.608 1.00 93.12 104 GLN A O 1
ATOM 804 N N . GLY A 1 105 ? 9.047 -2.926 -4.699 1.00 90.94 105 GLY A N 1
ATOM 805 C CA . GLY A 1 105 ? 10.164 -3.810 -4.362 1.00 90.94 105 GLY A CA 1
ATOM 806 C C . GLY A 1 105 ? 10.431 -4.856 -5.442 1.00 90.94 105 GLY A C 1
ATOM 807 O O . GLY A 1 105 ? 10.661 -4.498 -6.585 1.00 90.94 105 GLY A O 1
ATOM 808 N N . GLU A 1 106 ? 10.465 -6.138 -5.066 1.00 91.62 106 GLU A N 1
ATOM 809 C CA . GLU A 1 106 ? 10.691 -7.242 -6.018 1.00 91.62 106 GLU A CA 1
ATOM 810 C C . GLU A 1 106 ? 9.481 -7.521 -6.922 1.00 91.62 106 GLU A C 1
ATOM 812 O O . GLU A 1 106 ? 9.613 -8.280 -7.883 1.00 91.62 106 GLU A O 1
ATOM 817 N N . ASN A 1 107 ? 8.311 -6.955 -6.607 1.00 91.38 107 ASN A N 1
ATOM 818 C CA . ASN A 1 107 ? 7.117 -7.140 -7.421 1.00 91.38 107 ASN A C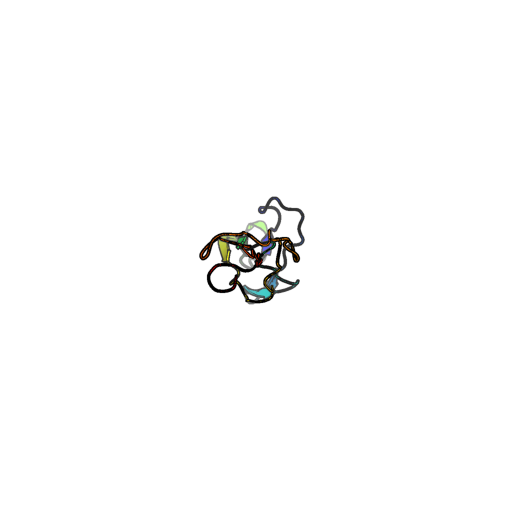A 1
ATOM 819 C C . ASN A 1 107 ? 7.095 -6.224 -8.654 1.00 91.38 107 ASN A C 1
ATOM 821 O O . ASN A 1 107 ? 6.408 -6.576 -9.608 1.00 91.38 107 ASN A O 1
ATOM 825 N N . GLY A 1 108 ? 7.881 -5.138 -8.660 1.00 83.62 108 GLY A N 1
ATOM 826 C CA . GLY A 1 108 ? 7.963 -4.171 -9.760 1.00 83.62 108 GLY A CA 1
ATOM 827 C C . GLY A 1 108 ? 9.331 -4.021 -10.426 1.00 83.62 108 GLY A C 1
ATOM 828 O O . GLY A 1 108 ? 10.316 -4.643 -9.967 1.00 83.62 108 GLY A O 1
#

Foldseek 3Di:
DDWDPVVPPDPPPDQWDADLPPRDIDGRDDDDCLVPFKDKTKDKDWDDPPDPVPIDIDIDIDIDGDDWDLPWDWDWPFDPDFDDDPPDDPPDDGDDTDTDTSTDDPSD

Solvent-accessible surface area (backbone atoms only — not comparable to full-atom values): 7124 Å² total; per-residue (Å²): 72,53,73,56,72,80,82,39,96,56,100,61,80,75,40,61,45,65,42,49,87,81,63,53,73,44,82,71,47,90,82,50,46,82,83,54,43,62,49,62,45,47,44,35,42,58,61,83,50,90,52,70,93,70,42,52,73,50,76,46,82,46,79,47,72,58,78,77,63,75,78,54,65,74,41,73,76,40,77,98,72,83,88,79,67,94,82,63,60,91,87,63,88,82,81,74,87,43,65,50,43,72,32,62,75,91,53,65

Nearest PDB structures (foldseek):
  7t80-assembly2_B  TM=8.876E-01  e=4.269E-05  Mus musculus
  7t80-assembly1_A  TM=8.760E-01  e=5.417E-05  Mus musculus
  6vfw-assembly3_E-2  TM=7.728E-01  e=4.350E-04  Homo sapiens
  6n2e-assembly1_A  TM=8.202E-01  e=1.219E-02  Homo sapiens
  3q2w-assembly1_A  TM=6.765E-01  e=7.572E-03  Mus musculus

Radius of gyration: 25.32 Å; Cα contacts (8 Å, |Δi|>4): 149; chains: 1; bounding box: 58×23×76 Å

Sequence (108 aa):
LTFDPEVSGSSSHFPFQMNSETGSLTVAAPLDCESTSSFVFIVTASDQAERQHERKQAEVTVQLFLLDMNDNRPVFVSADRVQLMEDAEVGSLVHQFVAIDGDQGENG

pLDDT: mean 88.62, std 13.51, range [41.0, 97.5]

Organism: NCBI:txid1143690

InterPro domains:
  IPR002126 Cadherin-like [PF00028] (15-64)
  IPR002126 Cadherin-like [PR00205] (21-47)
  IPR002126 Cadherin-like [PR00205] (58-75)
  IPR002126 Cadherin-like [PS50268] (16-76)
  IPR002126 Cadherin-like [SM00112] (2-74)
  IPR015919 Cadherin-like superfamily [SSF49313] (10-76)
  IPR015919 Cadherin-like superfamily [SSF49313] (66-108)
  IPR020894 Cadherin conserved site [PS00232] (64-74)